Protein AF-A0A452STB6-F1 (afdb_monomer_lite)

Secondary structure (DSSP, 8-state):
-HHHHHHHHHHHHHHHTTTTTTTTTS---------PPP-TTS--TT--------EE-TTS-EESSHHHHHHHH-

InterPro domains:
  IPR002350 Kazal domain [PF00050] (40-72)
  IPR002350 Kazal domain [PS00282] (48-70)
  IPR002350 Kazal domain [PS51465] (34-74)
  IPR002350 Kazal domain [SM00280] (39-74)
  IP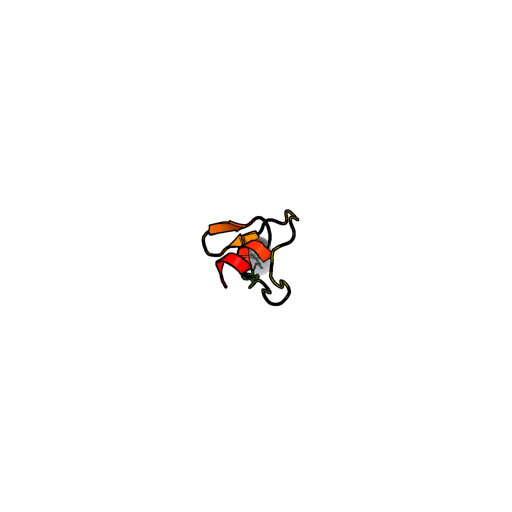R036058 Kazal domain superfamily [SSF100895] (31-73)
  IPR042167 Serine protease inhi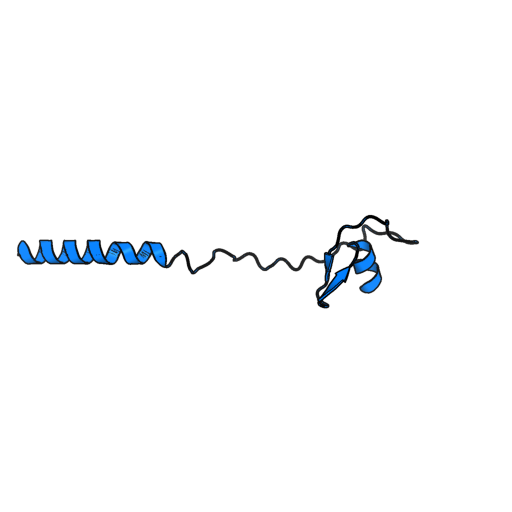bitor Kazal-type 2 [PTHR47608] (1-74)

Organism: Ursus americanus (NCBI:txid9643)

pLDDT: mean 79.77, std 15.53, range [49.06, 96.44]

Foldseek 3Di:
DVVVVVVVVVVVVVVVVVVVVVVVVPPPPPPPPDQDDQDQVVDDDPDDDPQQDWDQHPVRDIDRDSNRVSVVVD

Structure (mmCIF, N/CA/C/O backbone):
data_AF-A0A452STB6-F1
#
_entry.id   AF-A0A452STB6-F1
#
loop_
_atom_site.group_PDB
_atom_site.id
_atom_site.type_symbol
_atom_site.label_atom_id
_atom_site.label_alt_id
_atom_site.label_comp_id
_atom_site.label_asym_id
_atom_site.label_entity_id
_atom_site.label_seq_id
_atom_site.pdbx_PDB_ins_code
_atom_site.Cartn_x
_atom_site.Cartn_y
_atom_site.Cartn_z
_atom_site.occupancy
_atom_site.B_iso_or_equiv
_atom_site.auth_seq_id
_atom_site.auth_comp_id
_atom_site.auth_asym_id
_atom_site.auth_atom_id
_atom_site.pdbx_PDB_model_num
ATOM 1 N N . MET A 1 1 ? 49.224 -18.246 -45.407 1.00 73.38 1 MET A N 1
ATOM 2 C CA . MET A 1 1 ? 47.756 -18.451 -45.413 1.00 73.38 1 MET A CA 1
ATOM 3 C C . MET A 1 1 ? 47.273 -19.227 -44.188 1.00 73.38 1 MET A C 1
ATOM 5 O O . MET A 1 1 ? 46.471 -18.680 -43.447 1.00 73.38 1 MET A O 1
ATOM 9 N N . ALA A 1 2 ? 47.815 -20.418 -43.893 1.00 74.38 2 ALA A N 1
ATOM 10 C CA . ALA A 1 2 ? 47.432 -21.204 -42.707 1.00 74.38 2 ALA A CA 1
ATOM 11 C C . ALA A 1 2 ? 47.690 -20.493 -41.359 1.00 74.38 2 ALA A C 1
ATOM 13 O O . ALA A 1 2 ? 46.819 -20.494 -40.497 1.00 74.38 2 ALA A O 1
ATOM 14 N N . LEU A 1 3 ? 48.830 -19.803 -41.193 1.00 78.38 3 LEU A N 1
ATOM 15 C CA . LEU A 1 3 ? 49.115 -19.041 -39.963 1.00 78.38 3 LEU A CA 1
ATOM 16 C C . LEU A 1 3 ? 48.125 -17.890 -39.714 1.00 78.38 3 LEU A C 1
ATOM 18 O O . LEU A 1 3 ? 47.780 -17.625 -38.566 1.00 78.38 3 LEU A O 1
ATOM 22 N N . LEU A 1 4 ? 47.671 -17.215 -40.777 1.00 77.44 4 LEU A N 1
ATOM 23 C CA . LEU A 1 4 ? 46.668 -16.150 -40.673 1.00 77.44 4 LEU A CA 1
ATOM 24 C C . LEU A 1 4 ? 45.308 -16.719 -40.262 1.00 77.44 4 LEU A C 1
ATOM 26 O O . LEU A 1 4 ? 44.648 -16.134 -39.411 1.00 77.44 4 LEU A O 1
ATOM 30 N N . ALA A 1 5 ? 44.928 -17.877 -40.808 1.00 82.69 5 ALA A N 1
ATOM 31 C CA . ALA A 1 5 ? 43.695 -18.561 -40.433 1.00 82.69 5 ALA A CA 1
ATOM 32 C C . ALA A 1 5 ? 43.716 -19.012 -38.962 1.00 82.69 5 ALA A C 1
ATOM 34 O O . ALA A 1 5 ? 42.763 -18.757 -38.237 1.00 82.69 5 ALA A O 1
ATOM 35 N N . VAL A 1 6 ? 44.825 -19.590 -38.485 1.00 84.50 6 VAL A N 1
ATOM 36 C CA . VAL A 1 6 ? 44.975 -20.004 -37.076 1.00 84.50 6 VAL A CA 1
ATOM 37 C C . VAL A 1 6 ? 44.934 -18.802 -36.126 1.00 84.50 6 VAL A C 1
ATOM 39 O O . VAL A 1 6 ? 44.278 -18.860 -35.090 1.00 84.50 6 VAL A O 1
ATOM 42 N N . ARG A 1 7 ? 45.585 -17.688 -36.488 1.00 87.19 7 ARG A N 1
ATOM 43 C CA . ARG A 1 7 ? 45.530 -16.430 -35.722 1.00 87.19 7 ARG A CA 1
ATOM 44 C C . ARG A 1 7 ? 44.109 -15.871 -35.653 1.00 87.19 7 ARG A C 1
ATOM 46 O O . ARG A 1 7 ? 43.686 -15.458 -34.581 1.00 87.19 7 ARG A O 1
ATOM 53 N N . LEU A 1 8 ? 43.380 -15.879 -36.769 1.00 82.00 8 LEU A N 1
ATOM 54 C CA . LEU A 1 8 ? 42.007 -15.380 -36.834 1.00 82.00 8 LEU A CA 1
ATOM 55 C C . LEU A 1 8 ? 41.057 -16.235 -35.983 1.00 82.00 8 LEU A C 1
ATOM 57 O O . LEU A 1 8 ? 40.269 -15.691 -35.220 1.00 82.00 8 LEU A O 1
ATOM 61 N N . VAL A 1 9 ? 41.183 -17.563 -36.056 1.00 84.94 9 VAL A N 1
ATOM 62 C CA . VAL A 1 9 ? 40.395 -18.501 -35.239 1.00 84.94 9 VAL A CA 1
ATOM 63 C C . VAL A 1 9 ? 40.682 -18.307 -33.749 1.00 84.94 9 VAL A C 1
ATOM 65 O O . VAL A 1 9 ? 39.750 -18.239 -32.957 1.00 84.94 9 VAL A O 1
ATOM 68 N N . LEU A 1 10 ? 41.951 -18.143 -33.363 1.00 83.31 10 LEU A N 1
ATOM 69 C CA . LEU A 1 10 ? 42.325 -17.901 -31.968 1.00 83.31 10 LEU A CA 1
ATOM 70 C C . LEU A 1 10 ? 41.759 -16.573 -31.436 1.00 83.31 10 LEU A C 1
ATOM 72 O O . LEU A 1 10 ? 41.296 -16.520 -30.302 1.00 83.31 10 LEU A O 1
ATOM 76 N N . LEU A 1 11 ? 41.754 -15.517 -32.257 1.00 82.56 11 LEU A N 1
ATOM 77 C CA . LEU A 1 11 ? 41.166 -14.222 -31.895 1.00 82.56 11 LEU A CA 1
ATOM 78 C C . LEU A 1 11 ? 39.642 -14.301 -31.720 1.00 82.56 11 LEU A C 1
ATOM 80 O O . LEU A 1 11 ? 39.108 -13.686 -30.804 1.00 82.56 11 LEU A O 1
ATOM 84 N N . LEU A 1 12 ? 38.951 -15.071 -32.566 1.00 79.50 12 LEU A N 1
ATOM 85 C CA . LEU A 1 12 ? 37.502 -15.271 -32.470 1.00 79.50 12 LEU A CA 1
ATOM 86 C C . LEU A 1 12 ? 37.109 -16.088 -31.233 1.00 79.50 12 LEU A C 1
ATOM 88 O O . LEU A 1 12 ? 36.121 -15.758 -30.586 1.00 79.50 12 LEU A O 1
ATOM 92 N N . LEU A 1 13 ? 37.895 -17.109 -30.876 1.00 78.62 13 LEU A N 1
ATOM 93 C CA . LEU A 1 13 ? 37.666 -17.900 -29.662 1.00 78.62 13 LEU A CA 1
ATOM 94 C C . LEU A 1 13 ? 37.867 -17.063 -28.391 1.00 78.62 13 LEU A C 1
ATOM 96 O O . LEU A 1 13 ? 37.044 -17.142 -27.491 1.00 78.62 13 LEU A O 1
ATOM 100 N N . LEU A 1 14 ? 38.897 -16.207 -28.347 1.00 75.12 14 LEU A N 1
ATOM 101 C CA . LEU A 1 14 ? 39.149 -15.309 -27.208 1.00 75.12 14 LEU A CA 1
ATOM 102 C C . LEU A 1 14 ? 38.106 -14.185 -27.071 1.00 75.12 14 LEU A C 1
ATOM 104 O O . LEU A 1 14 ? 37.903 -13.669 -25.977 1.00 75.12 14 LEU A O 1
ATOM 108 N N . ALA A 1 15 ? 37.458 -13.784 -28.169 1.00 69.38 15 ALA A N 1
ATOM 109 C CA . ALA A 1 15 ? 36.385 -12.788 -28.154 1.00 69.38 15 ALA A CA 1
ATOM 110 C C . ALA A 1 15 ? 35.000 -13.394 -27.846 1.00 69.38 15 ALA A C 1
ATOM 112 O O . ALA A 1 15 ? 34.094 -12.665 -27.442 1.00 69.38 15 ALA A O 1
ATOM 113 N N . GLY A 1 16 ? 34.833 -14.710 -28.027 1.00 61.78 16 GLY A N 1
ATOM 114 C CA . GLY A 1 16 ? 33.576 -15.428 -27.796 1.00 61.78 16 GLY A CA 1
ATOM 115 C C . GLY A 1 16 ? 33.138 -15.473 -26.329 1.00 61.78 16 GLY A C 1
ATOM 116 O O . GLY A 1 16 ? 31.941 -15.536 -26.062 1.00 61.78 16 GLY A O 1
ATOM 117 N N . ASP A 1 17 ? 34.075 -15.348 -25.387 1.00 58.44 17 ASP A N 1
ATOM 118 C CA . ASP A 1 17 ? 33.778 -15.350 -23.948 1.00 58.44 17 ASP A CA 1
ATOM 119 C C . ASP A 1 17 ? 33.201 -14.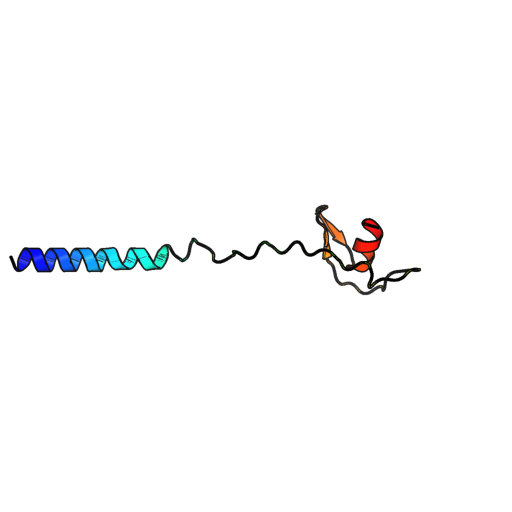015 -23.439 1.00 58.44 17 ASP A C 1
ATOM 121 O O . ASP A 1 17 ? 32.659 -13.955 -22.336 1.00 58.44 17 ASP A O 1
ATOM 125 N N . LEU A 1 18 ? 33.264 -12.935 -24.232 1.00 56.06 18 LEU A N 1
ATOM 126 C CA . LEU A 1 18 ? 32.735 -11.628 -23.823 1.00 56.06 18 LEU A CA 1
ATOM 127 C C . LEU A 1 18 ? 31.211 -11.522 -23.968 1.00 56.06 18 LEU A C 1
ATOM 129 O O . LEU A 1 18 ? 30.596 -10.716 -23.275 1.00 56.06 18 LEU A O 1
ATOM 133 N N . ALA A 1 19 ? 30.597 -12.324 -24.844 1.00 56.50 19 ALA A N 1
ATOM 134 C CA . ALA A 1 19 ? 29.162 -12.248 -25.120 1.00 56.50 19 ALA A CA 1
ATOM 135 C C . ALA A 1 19 ? 28.298 -12.871 -24.009 1.00 56.50 19 ALA A C 1
ATOM 137 O O . ALA A 1 19 ? 27.161 -12.457 -23.831 1.00 56.50 19 ALA A O 1
ATOM 138 N N . ALA A 1 20 ? 28.840 -13.806 -23.222 1.00 54.72 20 ALA A N 1
ATOM 139 C CA . ALA A 1 20 ? 28.078 -14.493 -22.176 1.00 54.72 20 ALA A CA 1
ATOM 140 C C . ALA A 1 20 ? 27.929 -13.682 -20.872 1.00 54.72 20 ALA A C 1
ATOM 142 O O . ALA A 1 20 ? 27.088 -14.014 -20.041 1.00 54.72 20 ALA A O 1
ATOM 143 N N . SER A 1 21 ? 28.727 -12.625 -20.669 1.00 57.22 21 SER A N 1
AT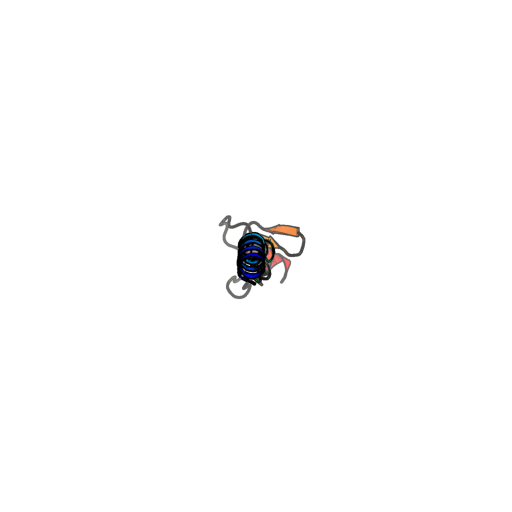OM 144 C CA . SER A 1 21 ? 28.680 -11.802 -19.447 1.00 57.22 21 SER A CA 1
ATOM 145 C C . SER A 1 21 ? 27.897 -10.491 -19.583 1.00 57.22 21 SER A C 1
ATOM 147 O O . SER A 1 21 ? 27.696 -9.804 -18.585 1.00 57.22 21 SER A O 1
ATOM 149 N N . LEU A 1 22 ? 27.454 -10.118 -20.791 1.00 54.75 22 LEU A N 1
ATOM 150 C CA . LEU A 1 22 ? 26.655 -8.899 -21.009 1.00 54.75 22 LEU A CA 1
ATOM 151 C C . LEU A 1 22 ? 25.152 -9.134 -20.780 1.00 54.75 22 LEU A C 1
ATOM 153 O O . LEU A 1 22 ? 24.463 -8.203 -20.371 1.00 54.75 22 LEU A O 1
ATOM 157 N N . ASP A 1 23 ? 24.673 -10.376 -20.912 1.00 52.12 23 ASP A N 1
ATOM 158 C CA . ASP A 1 23 ? 23.287 -10.750 -20.578 1.00 52.12 23 ASP A CA 1
ATOM 159 C C . ASP A 1 23 ? 23.016 -10.752 -19.063 1.00 52.12 23 ASP A C 1
ATOM 161 O O . ASP A 1 23 ? 21.871 -10.759 -18.626 1.00 52.12 23 ASP A O 1
ATOM 165 N N . SER A 1 24 ? 24.060 -10.707 -18.225 1.00 53.72 24 SER A N 1
ATOM 166 C CA . SER A 1 24 ? 23.894 -10.630 -16.765 1.00 53.72 24 SER A CA 1
ATOM 167 C C . SER A 1 24 ? 23.621 -9.211 -16.246 1.00 53.72 24 SER A C 1
ATOM 169 O O . SER A 1 24 ? 23.294 -9.062 -15.070 1.00 53.72 24 SER A O 1
ATOM 171 N N . LEU A 1 25 ? 23.778 -8.167 -17.077 1.00 56.19 25 LEU A N 1
ATOM 172 C CA . LEU A 1 25 ? 23.492 -6.776 -16.687 1.00 56.19 25 LEU A CA 1
ATOM 173 C C . LEU A 1 25 ? 22.244 -6.200 -17.367 1.00 56.19 25 LEU A C 1
ATOM 175 O O . LEU A 1 25 ? 21.666 -5.243 -16.854 1.00 56.19 25 LEU A O 1
ATOM 179 N N . SER A 1 26 ? 21.746 -6.806 -18.446 1.00 52.03 26 SER A N 1
ATOM 180 C CA . SER A 1 26 ? 20.323 -6.691 -18.765 1.00 52.03 26 SER A CA 1
ATOM 181 C C . SER A 1 26 ? 19.580 -7.669 -17.873 1.00 52.03 26 SER A C 1
ATOM 183 O O . SER A 1 26 ? 19.156 -8.736 -18.301 1.00 52.03 26 SER A O 1
ATOM 185 N N . SER A 1 27 ? 19.476 -7.294 -16.598 1.00 51.16 27 SER A N 1
ATOM 186 C CA . SER A 1 27 ? 18.465 -7.819 -15.700 1.00 51.16 27 SER A CA 1
ATOM 187 C C . SER A 1 27 ? 17.171 -7.937 -16.497 1.00 51.16 27 SER A C 1
ATOM 189 O O . SER A 1 27 ? 16.556 -6.924 -16.827 1.00 51.16 27 SER A O 1
ATOM 191 N N . GLU A 1 28 ? 16.769 -9.164 -16.812 1.00 54.88 28 GLU A N 1
ATOM 192 C CA . GLU A 1 28 ? 15.421 -9.511 -17.237 1.00 54.88 28 GLU A CA 1
ATOM 193 C C . GLU A 1 28 ? 14.517 -9.313 -16.010 1.00 54.88 28 GLU A C 1
ATOM 195 O O . GLU A 1 28 ? 14.020 -10.230 -15.369 1.00 54.88 28 GLU A O 1
ATOM 200 N N . PHE A 1 29 ? 14.416 -8.053 -15.603 1.00 50.09 29 PHE A N 1
ATOM 201 C CA . PHE A 1 29 ? 13.452 -7.521 -14.669 1.00 50.09 29 PHE A CA 1
ATOM 202 C C . PHE A 1 29 ? 12.738 -6.394 -15.408 1.00 50.09 29 PHE A C 1
ATOM 204 O O . PHE A 1 29 ? 12.597 -5.279 -14.924 1.00 50.09 29 PHE A O 1
ATOM 211 N N . ASP A 1 30 ? 12.215 -6.739 -16.585 1.00 49.06 30 ASP A N 1
ATOM 212 C CA . ASP A 1 30 ? 10.916 -6.234 -17.022 1.00 49.06 30 ASP A CA 1
ATOM 213 C C . ASP A 1 30 ? 9.824 -6.937 -16.182 1.00 49.06 30 ASP A C 1
ATOM 215 O O . ASP A 1 30 ? 8.903 -7.586 -16.667 1.00 49.06 30 ASP A O 1
ATOM 219 N N . GLN A 1 31 ? 9.982 -6.891 -14.860 1.00 56.88 31 GLN A N 1
ATOM 220 C CA . GLN A 1 31 ? 8.844 -6.837 -13.973 1.00 56.88 31 GLN A CA 1
ATOM 221 C C . GLN A 1 31 ? 8.782 -5.368 -13.590 1.00 56.88 31 GLN A C 1
ATOM 223 O O . GLN A 1 31 ? 9.618 -4.932 -12.790 1.00 56.88 31 GLN A O 1
ATOM 228 N N . PRO A 1 32 ? 7.847 -4.569 -14.145 1.00 57.72 32 PRO A N 1
ATOM 229 C CA . PRO A 1 32 ? 7.473 -3.348 -13.452 1.00 57.72 32 PRO A CA 1
ATOM 230 C C . PRO A 1 32 ? 7.218 -3.782 -12.013 1.00 57.72 32 PRO A C 1
ATOM 232 O O . PRO A 1 32 ? 6.427 -4.698 -11.795 1.00 57.72 32 PRO A O 1
ATOM 235 N N . SER A 1 33 ? 7.966 -3.233 -11.056 1.00 63.19 33 SER A N 1
ATOM 236 C CA . SER A 1 33 ? 7.725 -3.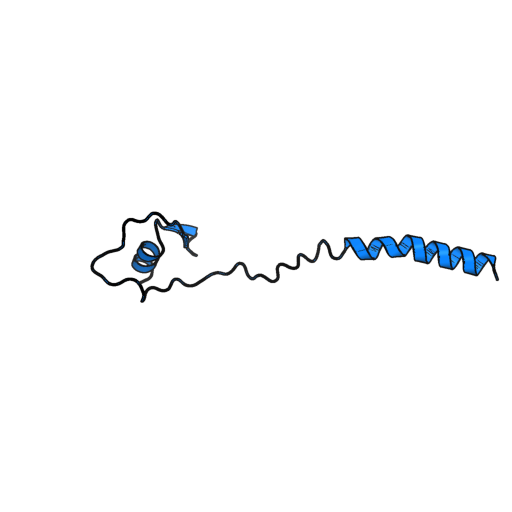481 -9.640 1.00 63.19 33 SER A CA 1
ATOM 237 C C . SER A 1 33 ? 6.250 -3.185 -9.413 1.00 63.19 33 SER A C 1
ATOM 239 O O . SER A 1 33 ? 5.824 -2.035 -9.510 1.00 63.19 33 SER A O 1
ATOM 241 N N . GLU A 1 34 ? 5.454 -4.251 -9.304 1.00 63.38 34 GLU A N 1
ATOM 242 C CA . GLU A 1 34 ? 4.043 -4.192 -9.662 1.00 63.38 34 GLU A CA 1
ATOM 243 C C . GLU A 1 34 ? 3.332 -3.386 -8.585 1.00 63.38 34 GLU A C 1
ATOM 245 O O . GLU A 1 34 ? 2.980 -3.893 -7.519 1.00 63.38 34 GLU A O 1
ATOM 250 N N . TYR A 1 35 ? 3.182 -2.086 -8.835 1.00 75.69 35 TYR A N 1
ATOM 251 C CA . TYR A 1 35 ? 2.348 -1.232 -8.022 1.00 75.69 35 TYR A CA 1
ATOM 252 C C . TYR A 1 35 ? 0.914 -1.714 -8.218 1.00 75.69 35 TYR A C 1
ATOM 254 O O . TYR A 1 35 ? 0.215 -1.328 -9.155 1.00 75.69 35 TYR A O 1
ATOM 262 N N . ARG A 1 36 ? 0.506 -2.649 -7.364 1.00 85.81 36 ARG A N 1
ATOM 263 C CA . ARG A 1 36 ? -0.802 -3.278 -7.426 1.00 85.81 36 ARG A CA 1
ATOM 264 C C . ARG A 1 36 ? -1.813 -2.400 -6.706 1.00 85.81 36 ARG A C 1
ATOM 266 O O . ARG A 1 36 ? -1.648 -2.060 -5.537 1.00 85.81 36 ARG A O 1
ATOM 273 N N . THR A 1 37 ? -2.902 -2.074 -7.392 1.00 90.31 37 THR A N 1
ATOM 274 C CA . THR A 1 37 ? -4.034 -1.378 -6.774 1.00 90.31 37 THR A CA 1
ATOM 275 C C . THR A 1 37 ? -4.790 -2.320 -5.831 1.00 90.31 37 THR A C 1
ATOM 277 O O . THR A 1 37 ? -5.137 -3.430 -6.257 1.00 90.31 37 THR A O 1
ATOM 280 N N . PRO A 1 38 ? -5.099 -1.901 -4.591 1.00 91.69 38 PRO A N 1
ATOM 281 C CA . PRO A 1 38 ? -5.871 -2.715 -3.663 1.00 91.69 38 PRO A CA 1
ATOM 282 C C . PRO A 1 38 ? -7.336 -2.821 -4.109 1.00 91.69 38 PRO A C 1
ATOM 284 O O . PRO A 1 38 ? -7.926 -1.865 -4.620 1.00 91.69 38 PRO A O 1
ATOM 287 N N . ASN A 1 39 ? -7.958 -3.980 -3.905 1.00 91.69 39 ASN A N 1
ATOM 288 C CA . ASN A 1 39 ? -9.364 -4.192 -4.222 1.00 91.69 39 ASN A CA 1
ATOM 289 C C . ASN A 1 39 ? -10.246 -3.769 -3.042 1.00 91.69 39 ASN A C 1
ATOM 291 O O . ASN A 1 39 ? -10.662 -4.581 -2.221 1.00 91.69 39 ASN A O 1
ATOM 295 N N . CYS A 1 40 ? -10.602 -2.489 -2.975 1.00 91.94 40 CYS A N 1
ATOM 296 C CA . CYS A 1 40 ? -11.417 -1.952 -1.879 1.00 91.94 40 CYS A CA 1
ATOM 297 C C . CYS A 1 40 ? -12.904 -2.347 -1.918 1.00 91.94 40 CYS A C 1
ATOM 299 O O . CYS A 1 40 ? -13.661 -1.997 -1.007 1.00 91.94 40 CYS A O 1
ATOM 301 N N . ASN A 1 41 ? -13.342 -3.077 -2.948 1.00 90.88 41 ASN A N 1
ATOM 302 C CA . ASN A 1 41 ? -14.704 -3.608 -3.029 1.00 90.88 41 ASN A CA 1
ATOM 303 C C . ASN A 1 41 ? -14.875 -4.892 -2.212 1.00 90.88 41 ASN A C 1
ATOM 305 O O . ASN A 1 41 ? -15.998 -5.219 -1.834 1.00 90.88 41 ASN A O 1
ATOM 309 N N . GLN A 1 42 ? -13.777 -5.591 -1.902 1.00 89.62 42 GLN A N 1
ATOM 310 C CA . GLN A 1 42 ? -13.811 -6.788 -1.057 1.00 89.62 42 GLN A CA 1
ATOM 311 C C . GLN A 1 42 ? -14.091 -6.455 0.419 1.00 89.62 42 GLN A C 1
ATOM 313 O O . GLN A 1 42 ? -14.609 -7.287 1.161 1.00 89.62 42 GLN A O 1
ATOM 318 N N . TYR A 1 43 ? -13.785 -5.224 0.843 1.00 89.00 43 TYR A N 1
ATOM 319 C CA . TYR A 1 43 ? -13.966 -4.770 2.216 1.00 89.00 43 TYR A CA 1
ATOM 320 C C . TYR A 1 43 ? -15.252 -3.959 2.355 1.00 89.00 43 TYR A C 1
ATOM 322 O O . TYR A 1 43 ? -15.401 -2.877 1.777 1.00 89.00 43 TYR A O 1
ATOM 330 N N . LYS A 1 44 ? -16.188 -4.488 3.147 1.00 83.94 44 LYS A N 1
ATOM 331 C CA . LYS A 1 44 ? -17.465 -3.846 3.461 1.00 83.94 44 LYS A CA 1
ATOM 332 C C . LYS A 1 44 ? -17.444 -3.318 4.896 1.00 83.94 44 LYS A C 1
ATOM 334 O O . LYS A 1 44 ? -17.027 -4.012 5.816 1.00 83.94 44 LYS A O 1
ATOM 339 N N . LEU A 1 45 ? -17.907 -2.082 5.067 1.00 78.50 45 LEU A N 1
ATOM 340 C CA . LEU A 1 45 ? -18.106 -1.419 6.362 1.00 78.50 45 LEU A CA 1
ATOM 341 C C . LEU A 1 45 ? -19.036 -2.253 7.279 1.00 78.50 45 LEU A C 1
ATOM 343 O O . LEU A 1 45 ? -19.883 -2.984 6.755 1.00 78.50 45 LEU A O 1
ATOM 347 N N . PRO A 1 46 ? -18.920 -2.156 8.622 1.00 83.44 46 PRO A N 1
ATOM 348 C CA . PRO A 1 46 ? -18.412 -1.004 9.383 1.00 83.44 46 PRO A CA 1
ATOM 349 C C . PRO A 1 46 ? -16.938 -1.048 9.818 1.00 83.44 46 PRO A C 1
ATOM 351 O O . PRO A 1 46 ? -16.504 -0.127 10.504 1.00 83.44 46 PRO A O 1
ATOM 354 N N . GLY A 1 47 ? -16.150 -2.063 9.451 1.00 85.06 47 GLY A N 1
ATOM 355 C CA . GLY A 1 47 ? -14.749 -2.115 9.880 1.00 85.06 47 GLY A CA 1
ATOM 356 C C . GLY A 1 47 ? -13.902 -3.165 9.173 1.00 85.06 47 GLY A C 1
ATOM 357 O O . GLY A 1 47 ? -14.420 -4.031 8.474 1.00 85.06 47 GLY A O 1
ATOM 358 N N . CYS A 1 48 ? -12.589 -3.068 9.375 1.00 91.81 48 CYS A N 1
ATOM 359 C CA . CYS A 1 48 ? -11.614 -4.012 8.846 1.00 91.81 48 CYS A CA 1
ATOM 360 C C . CYS A 1 48 ? -11.387 -5.201 9.786 1.00 91.81 48 CYS A C 1
ATOM 362 O O . CYS A 1 48 ? -11.465 -5.041 11.012 1.00 91.81 48 CYS A O 1
ATOM 364 N N . PRO A 1 49 ? -11.048 -6.379 9.237 1.00 91.44 49 PRO A N 1
ATOM 365 C CA . PRO A 1 49 ? -10.488 -7.458 10.035 1.00 91.44 49 PRO A CA 1
ATOM 366 C C . PRO A 1 49 ? -9.188 -7.003 10.722 1.00 91.44 49 PRO A C 1
ATOM 368 O O . PRO A 1 49 ? -8.530 -6.044 10.305 1.00 91.44 49 PRO A O 1
ATOM 371 N N . ARG A 1 50 ? -8.855 -7.664 11.835 1.00 91.44 50 ARG A N 1
ATOM 372 C CA . ARG A 1 50 ? -7.655 -7.372 12.641 1.00 91.44 50 ARG A CA 1
ATOM 373 C C . ARG A 1 50 ? -6.484 -8.302 12.330 1.00 91.44 50 ARG A C 1
ATOM 375 O O . ARG A 1 50 ? -5.597 -8.466 13.163 1.00 91.44 50 ARG A O 1
ATOM 382 N N . ASP A 1 51 ? -6.501 -8.932 11.163 1.00 93.81 51 ASP A N 1
ATOM 383 C CA . ASP A 1 51 ? -5.347 -9.650 10.645 1.00 93.81 51 ASP A CA 1
ATOM 384 C C . ASP A 1 51 ? -4.216 -8.664 10.335 1.00 93.81 51 ASP A C 1
ATOM 386 O O . ASP A 1 51 ? -4.446 -7.533 9.894 1.00 93.81 51 ASP A O 1
ATOM 390 N N . PHE A 1 52 ? -2.989 -9.098 10.609 1.00 95.69 52 PHE A N 1
ATOM 391 C CA . PHE A 1 52 ? -1.790 -8.322 10.339 1.00 95.69 52 PHE A CA 1
ATOM 392 C C . PHE A 1 52 ? -1.113 -8.881 9.090 1.00 95.69 52 PHE A C 1
ATOM 394 O O . PHE A 1 52 ? -0.394 -9.878 9.149 1.00 95.69 52 PHE A O 1
ATOM 401 N N . SER A 1 53 ? -1.380 -8.220 7.969 1.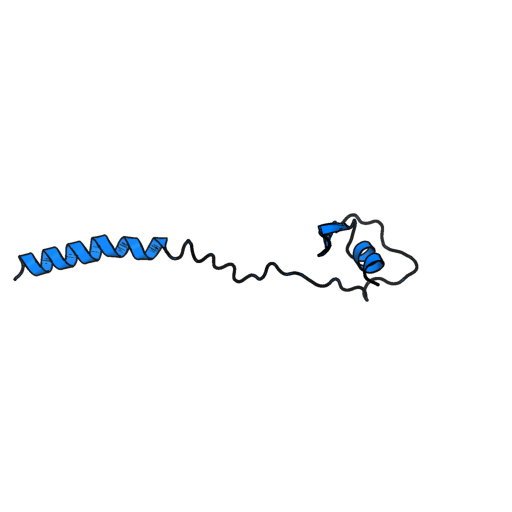00 95.75 53 SER A N 1
ATOM 402 C CA . SER A 1 53 ? -0.912 -8.562 6.627 1.00 95.75 53 SER A CA 1
ATOM 403 C C . SER A 1 53 ? -0.337 -7.287 5.994 1.00 95.75 53 SER A C 1
ATOM 405 O O . SER A 1 53 ? -1.007 -6.667 5.166 1.00 95.75 53 SER A O 1
ATOM 407 N N . PRO A 1 54 ? 0.843 -6.815 6.441 1.00 96.38 54 PRO A N 1
ATOM 408 C CA . PRO A 1 54 ? 1.287 -5.455 6.172 1.00 96.38 54 PRO A CA 1
ATOM 409 C C . PRO A 1 54 ? 1.508 -5.198 4.680 1.00 96.38 54 PRO A C 1
ATOM 411 O O . PRO A 1 54 ? 2.115 -6.010 3.983 1.00 96.38 54 PRO A O 1
ATOM 414 N N . VAL A 1 55 ? 1.054 -4.038 4.207 1.00 94.94 55 VAL A N 1
ATOM 415 C CA . VAL A 1 55 ? 1.223 -3.587 2.819 1.00 94.94 55 VAL A CA 1
ATOM 416 C C . VAL A 1 55 ? 1.903 -2.222 2.778 1.00 94.94 55 VAL A C 1
ATOM 418 O O . VAL A 1 55 ? 1.676 -1.383 3.650 1.00 94.94 55 VAL A O 1
ATOM 421 N N . CYS A 1 56 ? 2.741 -2.000 1.767 1.00 95.50 56 CYS A N 1
ATOM 422 C CA . CYS A 1 56 ? 3.386 -0.712 1.517 1.00 95.50 56 CYS A CA 1
ATOM 423 C C . CYS A 1 56 ? 2.522 0.111 0.552 1.00 95.50 56 CYS A C 1
ATOM 425 O O . CYS A 1 56 ? 2.217 -0.359 -0.545 1.00 95.50 56 CYS A O 1
ATOM 427 N N . GLY A 1 57 ? 2.104 1.309 0.960 1.00 93.88 57 GLY A N 1
ATOM 428 C CA . GLY A 1 57 ? 1.378 2.243 0.100 1.00 93.88 57 GLY A CA 1
ATOM 429 C C . GLY A 1 57 ? 2.310 3.058 -0.804 1.00 93.88 57 GLY A C 1
ATOM 430 O O . GLY A 1 57 ? 3.503 3.200 -0.533 1.00 93.88 57 GLY A O 1
ATOM 431 N N . SER A 1 58 ? 1.763 3.662 -1.866 1.00 92.56 58 SER A N 1
ATOM 432 C CA . SER A 1 58 ? 2.498 4.643 -2.695 1.00 92.56 58 SER A CA 1
ATOM 433 C C . SER A 1 58 ? 2.942 5.881 -1.925 1.00 92.56 58 SER A C 1
ATOM 435 O O . SER A 1 58 ? 3.818 6.610 -2.373 1.00 92.56 58 SER A O 1
ATOM 437 N N . ASP A 1 59 ? 2.298 6.154 -0.796 1.00 93.75 59 ASP A N 1
ATOM 438 C CA . ASP A 1 59 ? 2.601 7.248 0.121 1.00 93.75 59 ASP A CA 1
ATOM 439 C C . ASP A 1 59 ? 3.757 6.917 1.077 1.00 93.75 59 ASP A C 1
ATOM 441 O O . ASP A 1 59 ? 3.962 7.618 2.069 1.00 93.75 59 ASP A O 1
ATOM 445 N N . MET A 1 60 ? 4.507 5.847 0.792 1.00 93.81 60 MET A N 1
ATOM 446 C CA . MET A 1 60 ? 5.653 5.399 1.582 1.00 93.81 60 MET A CA 1
ATOM 447 C C . MET A 1 60 ? 5.284 4.978 3.015 1.00 93.81 60 MET A C 1
ATOM 449 O O . MET A 1 60 ? 6.161 4.859 3.871 1.00 93.81 60 MET A O 1
ATOM 453 N N . SER A 1 61 ? 3.994 4.753 3.284 1.00 95.75 61 SER A N 1
ATOM 454 C CA . SER A 1 61 ? 3.487 4.338 4.591 1.00 95.75 61 SER A CA 1
ATOM 455 C C . SER A 1 61 ? 3.120 2.858 4.591 1.00 95.75 61 SER A C 1
ATOM 457 O O . SER A 1 61 ? 2.571 2.328 3.624 1.00 95.75 61 SER A O 1
ATOM 459 N N . THR A 1 62 ? 3.402 2.182 5.704 1.00 96.44 62 THR A N 1
ATOM 460 C CA . THR A 1 62 ? 3.010 0.784 5.909 1.00 96.44 62 THR A CA 1
ATOM 461 C C . THR A 1 62 ? 1.651 0.717 6.589 1.00 96.44 62 THR A C 1
ATOM 463 O O . THR A 1 62 ? 1.451 1.297 7.657 1.00 96.44 62 THR A O 1
ATOM 466 N N . TYR A 1 63 ? 0.732 -0.045 6.007 1.00 95.44 63 TYR A N 1
ATOM 467 C CA . TYR A 1 63 ? -0.611 -0.262 6.535 1.00 95.44 63 TYR A CA 1
ATOM 468 C C . TYR A 1 63 ? -0.719 -1.672 7.122 1.00 95.44 63 TYR A C 1
ATOM 470 O O . TYR A 1 63 ? -0.212 -2.603 6.499 1.00 95.44 63 TYR A O 1
ATOM 478 N N . PRO A 1 64 ? -1.376 -1.866 8.283 1.00 96.12 64 PRO A N 1
ATOM 479 C CA . PRO A 1 64 ? -1.512 -3.179 8.922 1.00 96.12 64 PRO A CA 1
ATOM 480 C C . PRO A 1 64 ? -2.124 -4.266 8.034 1.00 96.12 64 PRO A C 1
ATOM 482 O O . PRO A 1 64 ? -1.774 -5.433 8.179 1.00 96.12 64 PRO A O 1
ATOM 485 N N . ASN A 1 65 ? -3.040 -3.888 7.142 1.00 94.75 65 ASN A N 1
ATOM 486 C CA . ASN A 1 65 ? -3.609 -4.752 6.111 1.00 94.75 65 ASN A CA 1
ATOM 487 C C . ASN A 1 65 ? -4.170 -3.940 4.930 1.00 94.75 65 ASN A C 1
ATOM 489 O O . ASN A 1 65 ? -4.366 -2.725 5.022 1.00 94.75 65 ASN A O 1
ATOM 493 N N . GLU A 1 66 ? -4.470 -4.615 3.820 1.00 94.69 66 GLU A N 1
ATOM 494 C CA . GLU A 1 66 ? -5.036 -3.994 2.612 1.00 94.69 66 GLU A CA 1
ATOM 495 C C . GLU A 1 66 ? -6.364 -3.258 2.896 1.00 94.69 66 GLU A C 1
ATOM 497 O O . GLU A 1 66 ? -6.634 -2.210 2.310 1.00 94.69 66 GLU A O 1
ATOM 502 N N . CYS A 1 67 ? -7.164 -3.725 3.861 1.00 95.12 67 CYS A N 1
ATOM 503 C CA . CYS A 1 67 ? -8.392 -3.039 4.264 1.00 95.12 67 CYS A CA 1
ATOM 504 C C . CYS A 1 67 ? -8.114 -1.669 4.899 1.00 95.12 67 CYS A C 1
ATOM 506 O O . CYS A 1 67 ? -8.754 -0.680 4.540 1.00 95.12 67 CYS A O 1
ATOM 508 N N . THR A 1 68 ? -7.135 -1.579 5.805 1.00 94.69 68 THR A N 1
ATOM 509 C CA . THR A 1 68 ? -6.729 -0.303 6.418 1.00 94.69 68 THR A CA 1
ATOM 510 C C . THR A 1 68 ? -6.144 0.675 5.400 1.00 94.69 68 THR A C 1
ATOM 512 O O . THR A 1 68 ? -6.403 1.873 5.502 1.00 94.69 68 THR A O 1
ATOM 515 N N . LEU A 1 69 ? -5.438 0.175 4.380 1.00 94.75 69 LEU A N 1
ATOM 516 C CA . LEU A 1 69 ? -5.014 0.977 3.230 1.00 94.75 69 LEU A CA 1
ATOM 517 C C . LEU A 1 69 ? -6.235 1.500 2.451 1.00 94.75 69 LEU A C 1
ATOM 519 O O . LEU A 1 69 ? -6.336 2.693 2.174 1.00 94.75 69 LEU A O 1
ATOM 523 N N . CYS A 1 70 ? -7.217 0.641 2.171 1.00 93.38 70 CYS A N 1
ATOM 524 C CA . CYS A 1 70 ? -8.462 1.031 1.509 1.00 93.38 70 CYS A CA 1
ATOM 525 C C . CYS A 1 70 ? -9.270 2.080 2.284 1.00 93.38 70 CYS A C 1
ATOM 527 O O . CYS A 1 70 ? -9.855 2.963 1.665 1.00 93.38 70 CYS A O 1
ATOM 529 N N . MET A 1 71 ? -9.282 2.030 3.620 1.00 91.81 71 MET A N 1
ATOM 530 C CA . MET A 1 71 ? -9.916 3.064 4.450 1.00 91.81 71 MET A CA 1
ATOM 531 C C . MET A 1 71 ? -9.212 4.423 4.373 1.00 91.81 71 MET A C 1
ATOM 533 O O . MET A 1 71 ? -9.822 5.432 4.707 1.00 91.81 71 MET A O 1
ATOM 537 N N . LYS A 1 72 ? -7.936 4.463 3.975 1.00 91.50 72 LYS A N 1
ATOM 538 C CA . LYS A 1 72 ? -7.189 5.712 3.806 1.00 91.50 72 LYS A CA 1
ATOM 539 C C . LYS A 1 72 ? -7.396 6.346 2.428 1.00 91.50 72 LYS A C 1
ATOM 541 O O . LYS A 1 72 ? -7.306 7.569 2.320 1.00 91.50 72 LYS A O 1
ATOM 546 N N . ILE A 1 73 ? -7.609 5.518 1.402 1.00 86.50 73 ILE A N 1
ATOM 547 C CA . ILE A 1 73 ? -7.759 5.934 -0.003 1.00 86.50 73 ILE A CA 1
ATOM 548 C C . ILE A 1 73 ? -9.216 6.298 -0.343 1.00 86.50 73 ILE A C 1
ATOM 550 O O . ILE A 1 73 ? -9.439 7.135 -1.216 1.00 86.50 73 ILE A O 1
ATOM 554 N N . ARG A 1 74 ? -10.193 5.651 0.304 1.00 80.12 74 ARG A N 1
ATOM 555 C CA . ARG A 1 74 ? -11.633 5.842 0.070 1.00 80.12 74 ARG A CA 1
ATOM 556 C C . ARG A 1 74 ? -12.192 7.026 0.851 1.00 80.12 74 ARG A C 1
ATOM 558 O O . ARG A 1 74 ? -13.074 7.703 0.283 1.00 80.12 74 ARG A O 1
#

Sequence (74 aa):
MALLAVRLVLLLLLAGDLAASLDSLSSEFDQPSEYRTPNCNQYKLPGCPRDFSPVCGSDMSTYPNECTLCMKIR

Radius of gyration: 27.41 Å; chains: 1; bounding box: 68×28×58 Å